Protein AF-A0A929NVU6-F1 (afdb_monomer_lite)

Foldseek 3Di:
DDDPPPPPPPDDAPDADPNHGDPDDDPPDDDPPVNDDPPPPPPPDD

Radius of gyration: 16.91 Å; chains: 1; bounding box: 39×23×43 Å

pLDDT: mean 70.3, std 9.1, range [45.09, 85.12]

Structure (mmCIF, N/CA/C/O backbon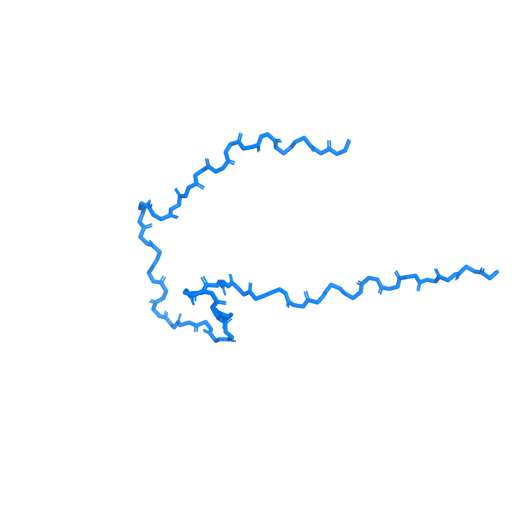e):
data_AF-A0A929NVU6-F1
#
_entry.id   AF-A0A929NVU6-F1
#
loop_
_atom_site.group_PDB
_atom_site.id
_atom_site.type_symbol
_atom_site.label_atom_id
_atom_site.label_alt_id
_atom_site.label_comp_id
_atom_site.label_asym_id
_atom_site.label_entity_id
_atom_site.label_seq_id
_atom_site.pdbx_PDB_ins_code
_atom_site.Cartn_x
_atom_site.Cartn_y
_atom_site.Cartn_z
_atom_site.occupancy
_atom_site.B_iso_or_equiv
_atom_site.auth_seq_id
_atom_site.auth_comp_id
_atom_site.auth_asym_id
_atom_site.auth_atom_id
_atom_site.pdbx_PDB_model_num
ATOM 1 N N . MET A 1 1 ? 29.232 13.390 -33.362 1.00 50.62 1 MET A N 1
ATOM 2 C CA . MET A 1 1 ? 28.059 12.493 -33.268 1.00 50.62 1 MET A CA 1
ATOM 3 C C . MET A 1 1 ? 27.888 12.124 -31.804 1.00 50.62 1 MET A C 1
ATOM 5 O O . MET A 1 1 ? 28.679 11.340 -31.306 1.00 50.62 1 MET A O 1
ATOM 9 N N . ALA A 1 2 ? 26.958 12.764 -31.093 1.00 45.09 2 ALA A N 1
ATOM 10 C CA . ALA A 1 2 ? 26.636 12.427 -29.706 1.00 45.09 2 ALA A CA 1
ATOM 11 C C . ALA A 1 2 ? 25.314 11.653 -29.712 1.00 45.09 2 ALA A C 1
ATOM 13 O O . ALA A 1 2 ? 24.307 12.172 -30.191 1.00 45.09 2 ALA A O 1
ATOM 14 N N . ALA A 1 3 ? 25.338 10.400 -29.261 1.00 54.47 3 ALA A N 1
ATOM 15 C CA . ALA A 1 3 ? 24.140 9.586 -29.119 1.00 54.47 3 ALA A CA 1
ATOM 16 C C . ALA A 1 3 ? 23.308 10.146 -27.957 1.00 54.47 3 ALA A C 1
ATOM 18 O O . ALA A 1 3 ? 23.721 10.075 -26.801 1.00 54.47 3 ALA A O 1
ATOM 19 N N . GLN A 1 4 ? 22.162 10.751 -28.270 1.00 60.16 4 GLN A N 1
ATOM 20 C CA . GLN A 1 4 ? 21.165 11.117 -27.269 1.00 60.16 4 GLN A CA 1
ATOM 21 C C . GLN A 1 4 ? 20.558 9.826 -26.719 1.00 60.16 4 GLN A C 1
ATOM 23 O O . GLN A 1 4 ? 19.774 9.162 -27.391 1.00 60.16 4 GLN A O 1
ATOM 28 N N . VAL A 1 5 ? 20.941 9.457 -25.499 1.00 60.88 5 VAL A N 1
ATOM 29 C CA . VAL A 1 5 ? 20.244 8.429 -24.727 1.00 60.88 5 VAL A CA 1
ATOM 30 C C . VAL A 1 5 ? 18.958 9.076 -24.225 1.00 60.88 5 VAL A C 1
ATOM 32 O O . VAL A 1 5 ? 18.944 9.749 -23.198 1.00 60.88 5 VAL A O 1
ATOM 35 N N . THR A 1 6 ? 17.876 8.949 -24.988 1.00 61.78 6 THR A N 1
ATOM 36 C CA . THR A 1 6 ? 16.538 9.264 -24.489 1.00 61.78 6 THR A CA 1
ATOM 37 C C . THR A 1 6 ? 16.208 8.216 -23.437 1.00 61.78 6 THR A C 1
ATOM 39 O O . THR A 1 6 ? 15.808 7.105 -23.779 1.00 61.78 6 THR A O 1
ATOM 42 N N . ALA A 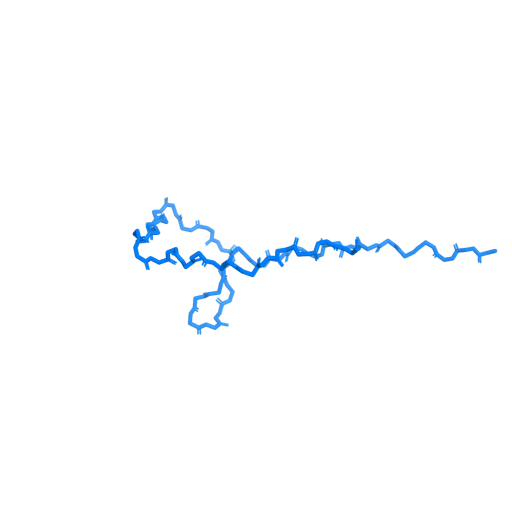1 7 ? 16.446 8.526 -22.163 1.00 64.25 7 ALA A N 1
ATOM 43 C CA . ALA A 1 7 ? 15.989 7.699 -21.058 1.00 64.25 7 ALA A CA 1
ATOM 44 C C . ALA A 1 7 ? 14.456 7.692 -21.086 1.00 64.25 7 ALA A C 1
ATOM 46 O O . ALA A 1 7 ? 13.803 8.601 -20.578 1.00 64.25 7 ALA A O 1
ATOM 47 N N . THR A 1 8 ? 13.871 6.707 -21.765 1.00 66.94 8 THR A N 1
ATOM 48 C CA . THR A 1 8 ? 12.440 6.441 -21.688 1.00 66.94 8 THR A CA 1
ATOM 49 C C . THR A 1 8 ? 12.214 5.892 -20.289 1.00 66.94 8 THR A C 1
ATOM 51 O O . THR A 1 8 ? 12.503 4.727 -20.021 1.00 66.94 8 THR A O 1
ATOM 54 N N . GLN A 1 9 ? 11.805 6.758 -19.364 1.00 60.94 9 GLN A N 1
ATOM 55 C CA . GLN A 1 9 ? 11.363 6.335 -18.045 1.00 60.94 9 GLN A CA 1
ATOM 56 C C . GLN A 1 9 ? 10.114 5.483 -18.270 1.00 60.94 9 GLN A C 1
ATOM 58 O O . GLN A 1 9 ? 9.031 6.010 -18.508 1.00 60.94 9 GLN A O 1
ATOM 63 N N . GLY A 1 10 ? 10.303 4.163 -18.329 1.00 67.25 10 GLY A N 1
ATOM 64 C CA . GLY A 1 10 ? 9.200 3.221 -18.430 1.00 67.25 10 GLY A CA 1
ATOM 65 C C . GLY A 1 10 ? 8.266 3.443 -17.250 1.00 67.25 10 GLY A C 1
ATOM 66 O O . GLY A 1 10 ? 8.732 3.691 -16.135 1.00 67.25 10 GLY A O 1
ATOM 67 N N . GLU A 1 11 ? 6.961 3.399 -17.500 1.00 66.88 11 GLU A N 1
ATOM 68 C CA . GLU A 1 11 ? 5.969 3.452 -16.432 1.00 66.88 11 GLU A CA 1
ATOM 69 C C . GLU A 1 11 ? 6.274 2.320 -15.444 1.00 66.88 11 GLU A C 1
ATOM 71 O O . GLU A 1 11 ? 6.211 1.138 -15.786 1.00 66.88 11 GLU A O 1
ATOM 76 N N . MET A 1 12 ? 6.691 2.684 -14.229 1.00 69.00 12 MET A N 1
ATOM 77 C CA . MET A 1 12 ? 6.883 1.711 -13.162 1.00 69.00 12 MET A CA 1
ATOM 78 C C . MET A 1 12 ? 5.507 1.328 -12.609 1.00 69.00 12 MET A C 1
ATOM 80 O O . MET A 1 12 ? 4.649 2.205 -12.472 1.00 69.00 12 MET A O 1
ATOM 84 N N . PRO A 1 13 ? 5.273 0.042 -12.292 1.00 70.75 13 PRO A N 1
ATOM 85 C CA . PRO A 1 13 ? 4.001 -0.383 -11.727 1.00 70.75 13 PRO A CA 1
ATOM 86 C C . PRO A 1 13 ? 3.750 0.344 -10.402 1.00 70.75 13 PRO A C 1
ATOM 88 O O . PRO A 1 13 ? 4.662 0.502 -9.592 1.00 70.75 13 PRO A O 1
ATOM 91 N N . PHE A 1 14 ? 2.503 0.764 -10.175 1.00 74.69 14 PHE A N 1
ATOM 92 C CA . PHE A 1 14 ? 2.114 1.519 -8.977 1.00 74.69 14 PHE A CA 1
ATOM 93 C C . PHE A 1 14 ? 2.412 0.767 -7.675 1.00 74.69 14 PHE A C 1
ATOM 95 O O . PHE A 1 14 ? 2.772 1.382 -6.674 1.00 74.69 14 PHE A O 1
ATOM 102 N N . ALA A 1 15 ? 2.237 -0.555 -7.686 1.00 79.75 15 ALA A N 1
ATOM 103 C CA . ALA A 1 15 ? 2.530 -1.442 -6.569 1.00 79.75 15 ALA A CA 1
ATOM 104 C C . ALA A 1 15 ? 2.743 -2.884 -7.058 1.00 79.75 15 ALA A C 1
ATOM 106 O O . ALA A 1 15 ? 2.308 -3.249 -8.153 1.00 79.75 15 ALA A O 1
ATOM 107 N N . LEU A 1 16 ? 3.361 -3.711 -6.212 1.00 81.56 16 LEU A N 1
ATOM 108 C CA . LEU A 1 16 ? 3.396 -5.168 -6.353 1.00 81.56 16 LEU A CA 1
ATOM 109 C C . LEU A 1 16 ? 2.532 -5.788 -5.249 1.00 81.56 16 LEU A C 1
ATOM 111 O O . LEU A 1 16 ? 2.737 -5.496 -4.071 1.00 81.56 16 LEU A O 1
ATOM 115 N N . ILE A 1 17 ? 1.589 -6.656 -5.611 1.00 78.62 17 ILE A N 1
ATOM 116 C CA . ILE A 1 17 ? 0.747 -7.391 -4.659 1.00 78.62 17 ILE A CA 1
ATOM 117 C C . ILE A 1 17 ? 1.037 -8.875 -4.839 1.00 78.62 17 ILE A C 1
ATOM 119 O O . ILE A 1 17 ? 0.812 -9.425 -5.911 1.00 78.62 17 ILE A O 1
ATOM 123 N N . GLN A 1 18 ? 1.555 -9.528 -3.795 1.00 81.31 18 GLN A N 1
ATOM 124 C CA . GLN A 1 18 ? 1.947 -10.946 -3.847 1.00 81.31 18 GLN A CA 1
ATOM 125 C C . GLN A 1 18 ? 2.926 -11.276 -4.994 1.00 81.31 18 GLN A C 1
ATOM 127 O O . GLN A 1 18 ? 2.911 -12.379 -5.529 1.00 81.31 18 GLN A O 1
ATOM 132 N N . GLY A 1 19 ? 3.775 -10.317 -5.377 1.00 85.06 19 GLY A N 1
ATOM 133 C CA . GLY A 1 19 ? 4.739 -10.469 -6.473 1.00 85.06 19 GLY A CA 1
ATOM 134 C C . GLY A 1 19 ? 4.204 -10.113 -7.864 1.00 85.06 19 GLY A C 1
ATOM 135 O O . GLY A 1 19 ? 5.001 -10.026 -8.793 1.00 85.06 19 GLY A O 1
ATOM 136 N N . GLU A 1 20 ? 2.907 -9.832 -8.006 1.00 85.12 20 GLU A N 1
ATOM 137 C CA . GLU A 1 20 ? 2.295 -9.450 -9.281 1.00 85.12 20 GLU A CA 1
ATOM 138 C C . GLU A 1 20 ? 2.100 -7.926 -9.386 1.00 85.12 20 GLU A C 1
ATOM 140 O O . GLU A 1 20 ? 1.722 -7.279 -8.400 1.00 85.12 20 GLU A O 1
ATOM 145 N N . PRO A 1 21 ? 2.339 -7.319 -10.564 1.00 83.62 21 PRO A N 1
ATOM 146 C CA . PRO A 1 21 ? 2.182 -5.886 -10.759 1.00 83.62 21 PRO A CA 1
ATOM 147 C C . PRO A 1 21 ? 0.714 -5.466 -10.754 1.00 83.62 21 PRO A C 1
ATOM 149 O O . PRO A 1 21 ? -0.125 -6.010 -11.474 1.00 83.62 21 PRO A O 1
ATOM 152 N N . LEU A 1 22 ? 0.413 -4.425 -9.982 1.00 81.88 22 LEU A N 1
ATOM 153 C CA . LEU A 1 22 ? -0.892 -3.784 -9.999 1.00 81.88 22 LEU A CA 1
ATOM 154 C C . LEU A 1 22 ? -1.018 -2.908 -11.254 1.00 81.88 22 LEU A C 1
ATOM 156 O O . LEU A 1 22 ? -0.430 -1.830 -11.334 1.00 81.88 22 LEU A O 1
ATOM 160 N N . THR A 1 23 ? -1.790 -3.374 -12.236 1.00 83.06 23 THR A N 1
ATOM 161 C CA . THR A 1 23 ? -1.999 -2.681 -13.522 1.00 83.06 23 THR A CA 1
ATO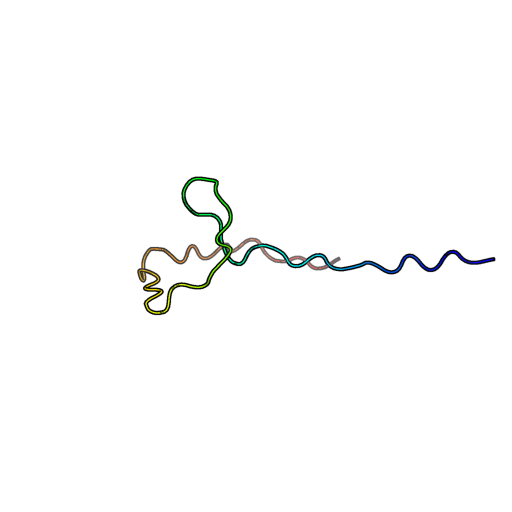M 162 C C . THR A 1 23 ? -3.176 -1.706 -13.509 1.00 83.06 23 THR A C 1
ATOM 164 O O . THR A 1 23 ? -3.218 -0.780 -14.316 1.00 83.06 23 THR A O 1
ATOM 167 N N . VAL A 1 24 ? -4.131 -1.892 -12.595 1.00 80.50 24 VAL A N 1
ATOM 168 C CA . VAL A 1 24 ? -5.319 -1.043 -12.434 1.00 80.50 24 VAL A CA 1
ATOM 169 C C . VAL A 1 24 ? -5.399 -0.592 -10.984 1.00 80.50 24 VAL A C 1
ATOM 171 O O . VAL A 1 24 ? -5.371 -1.420 -10.077 1.00 80.50 24 VAL A O 1
ATOM 174 N N . ILE A 1 25 ? -5.519 0.718 -10.762 1.00 75.25 25 ILE A N 1
ATOM 175 C CA . ILE A 1 25 ? -5.660 1.273 -9.414 1.00 75.25 25 ILE A CA 1
ATOM 176 C C . ILE A 1 25 ? -7.062 0.922 -8.881 1.00 75.25 25 ILE A C 1
ATOM 178 O O . ILE A 1 25 ? -8.055 1.332 -9.493 1.00 75.25 25 ILE A O 1
ATOM 182 N N . PRO A 1 26 ? -7.179 0.183 -7.763 1.00 75.94 26 PRO A N 1
ATOM 183 C CA . PRO A 1 26 ? -8.470 -0.091 -7.150 1.00 75.94 26 PRO A CA 1
ATOM 184 C C . PRO A 1 26 ? -9.078 1.215 -6.629 1.00 75.94 26 PRO A C 1
ATOM 186 O O . PRO A 1 26 ? -8.381 2.032 -6.030 1.00 75.94 26 PRO A O 1
ATOM 189 N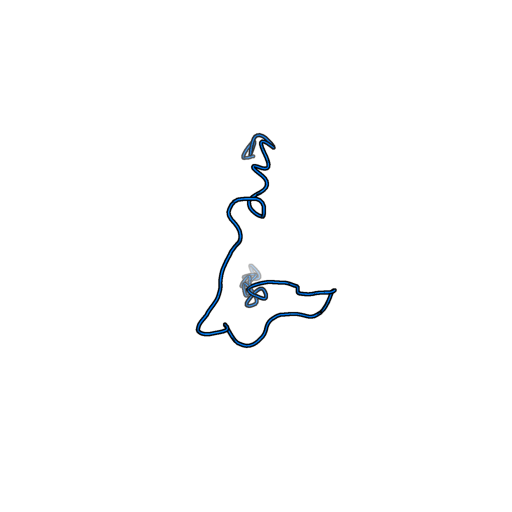 N . GLN A 1 27 ? -10.381 1.417 -6.855 1.00 76.44 27 GLN A N 1
ATOM 190 C CA . GLN A 1 27 ? -11.080 2.623 -6.390 1.00 76.44 27 GLN A CA 1
ATOM 191 C C . GLN A 1 27 ? -11.035 2.775 -4.857 1.00 76.44 27 GLN A C 1
ATOM 193 O O . GLN A 1 27 ? -10.964 3.899 -4.370 1.00 76.44 27 GLN A O 1
ATOM 198 N N . ASP A 1 28 ? -10.993 1.661 -4.119 1.00 75.56 28 ASP A N 1
ATOM 199 C CA . ASP A 1 28 ? -10.960 1.624 -2.652 1.00 75.56 28 ASP A CA 1
ATOM 200 C C . ASP A 1 28 ? -9.587 1.172 -2.128 1.00 75.56 28 ASP A C 1
ATOM 202 O O . ASP A 1 28 ? -9.448 0.156 -1.440 1.00 75.56 28 ASP A O 1
ATOM 206 N N . LEU A 1 29 ? -8.537 1.918 -2.480 1.00 72.75 29 LEU A N 1
ATOM 207 C CA . LEU A 1 29 ? -7.184 1.665 -1.984 1.00 72.75 29 LEU A CA 1
ATOM 208 C C . LEU A 1 29 ? -7.058 2.104 -0.514 1.00 72.75 29 LEU A C 1
ATOM 210 O O . LEU A 1 29 ? -6.651 3.225 -0.211 1.00 72.75 29 LEU A O 1
ATOM 214 N N . TYR A 1 30 ? -7.396 1.212 0.415 1.00 71.69 30 TYR A N 1
ATOM 215 C CA . TYR A 1 30 ? -7.067 1.397 1.827 1.00 71.69 30 TYR A CA 1
ATOM 216 C C . TYR A 1 30 ? -5.611 0.997 2.071 1.00 71.69 30 TYR A C 1
ATOM 218 O O . TYR A 1 30 ? -5.260 -0.178 1.974 1.00 71.69 30 TYR A O 1
ATOM 226 N N . ILE A 1 31 ? -4.773 1.976 2.413 1.00 7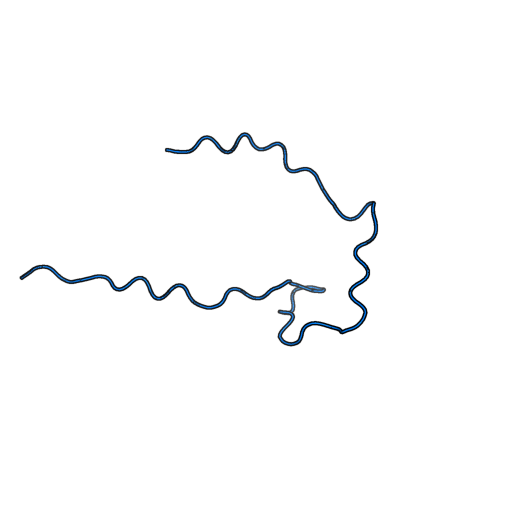3.19 31 ILE A N 1
ATOM 227 C CA . ILE A 1 31 ? -3.426 1.739 2.936 1.00 73.19 31 ILE A CA 1
ATOM 228 C C . ILE A 1 31 ? -3.546 1.698 4.463 1.00 73.19 31 ILE A C 1
ATOM 230 O O . ILE A 1 31 ? -3.847 2.730 5.070 1.00 73.19 31 ILE A O 1
ATOM 234 N N . PRO A 1 32 ? -3.345 0.536 5.108 1.00 77.88 32 PRO A N 1
ATOM 235 C CA . PRO A 1 32 ? -3.374 0.452 6.559 1.00 77.88 32 PRO A CA 1
ATOM 236 C C . PRO A 1 32 ? -2.329 1.392 7.182 1.00 77.88 32 PRO A C 1
ATOM 238 O O . PRO A 1 32 ? -1.214 1.485 6.669 1.00 77.88 32 PRO A O 1
ATOM 241 N N . PRO A 1 33 ? -2.621 2.059 8.311 1.00 70.94 33 PRO A N 1
ATOM 242 C CA . PRO A 1 33 ? -1.684 2.995 8.941 1.00 70.94 33 PRO A CA 1
ATOM 243 C C . PRO A 1 33 ? -0.382 2.324 9.404 1.00 70.94 33 PRO A C 1
ATOM 245 O O . PRO A 1 33 ? 0.645 2.980 9.520 1.00 70.94 33 PRO A O 1
ATOM 248 N N . ASN A 1 34 ? -0.410 1.011 9.639 1.00 75.31 34 ASN A N 1
ATOM 249 C CA . ASN A 1 34 ? 0.758 0.196 9.965 1.00 75.31 34 ASN A CA 1
ATOM 250 C C . ASN A 1 34 ? 1.512 -0.337 8.730 1.00 75.31 34 ASN A C 1
ATOM 252 O O . ASN A 1 34 ? 2.498 -1.042 8.908 1.00 75.31 34 ASN A O 1
ATOM 256 N N . ALA A 1 35 ? 1.042 -0.063 7.506 1.00 75.12 35 ALA A N 1
ATOM 257 C CA . ALA A 1 35 ? 1.690 -0.491 6.262 1.00 75.12 35 ALA A CA 1
ATOM 258 C C . ALA A 1 35 ? 2.748 0.507 5.758 1.00 75.12 35 ALA A C 1
ATOM 260 O O . ALA A 1 35 ? 3.467 0.209 4.809 1.00 75.12 35 ALA A O 1
ATOM 261 N N . LEU A 1 36 ? 2.840 1.690 6.371 1.00 70.50 36 LEU A N 1
ATOM 262 C CA . LEU A 1 36 ? 3.859 2.682 6.050 1.00 70.50 36 LEU A CA 1
ATOM 263 C C . LEU A 1 36 ? 5.112 2.401 6.881 1.00 70.50 36 LEU A C 1
ATOM 265 O O . LEU A 1 36 ? 5.186 2.759 8.055 1.00 70.50 36 LEU A O 1
ATOM 269 N N . GLU A 1 37 ? 6.097 1.753 6.267 1.00 69.94 37 GLU A N 1
ATOM 270 C CA . GLU A 1 37 ? 7.436 1.646 6.837 1.00 69.94 37 GLU A CA 1
ATOM 271 C C . GLU A 1 37 ? 8.212 2.927 6.517 1.00 69.94 37 GLU A C 1
ATOM 273 O O . GLU A 1 37 ? 8.408 3.287 5.355 1.00 69.94 37 GLU A O 1
ATOM 278 N N . VAL A 1 38 ? 8.623 3.658 7.557 1.00 64.00 38 VAL A N 1
ATOM 279 C CA . VAL A 1 38 ? 9.498 4.819 7.386 1.00 64.00 38 VAL A CA 1
ATOM 280 C C . VAL A 1 38 ? 10.902 4.285 7.135 1.00 64.00 38 VAL A C 1
ATOM 282 O O . VAL A 1 38 ? 11.642 3.998 8.075 1.00 64.00 38 VAL A O 1
ATOM 285 N N . ILE A 1 39 ? 11.265 4.140 5.862 1.00 65.44 39 ILE A N 1
ATOM 286 C CA . ILE A 1 39 ? 12.643 3.856 5.470 1.00 65.44 39 ILE A CA 1
ATOM 287 C C . ILE A 1 39 ? 13.447 5.133 5.744 1.00 65.44 39 ILE A C 1
ATOM 289 O O . ILE A 1 39 ? 13.470 6.063 4.942 1.00 65.44 39 ILE A O 1
ATOM 293 N N . LEU A 1 40 ? 14.068 5.200 6.924 1.00 64.25 40 LEU A N 1
ATOM 294 C CA . LEU A 1 40 ? 15.041 6.231 7.303 1.00 64.25 40 LEU A CA 1
ATOM 295 C C . LEU A 1 40 ? 16.425 5.914 6.718 1.00 64.25 40 LEU A C 1
ATOM 297 O O . LEU A 1 40 ? 17.446 6.143 7.366 1.00 64.25 40 LEU A O 1
ATOM 301 N N . GLU A 1 41 ? 16.481 5.357 5.511 1.00 65.75 41 GLU A N 1
ATOM 302 C CA . GLU A 1 41 ? 17.722 5.403 4.756 1.00 65.75 41 GLU A CA 1
ATOM 303 C C . GLU A 1 41 ? 17.923 6.879 4.443 1.00 65.75 41 GLU A C 1
ATOM 305 O O . GLU A 1 41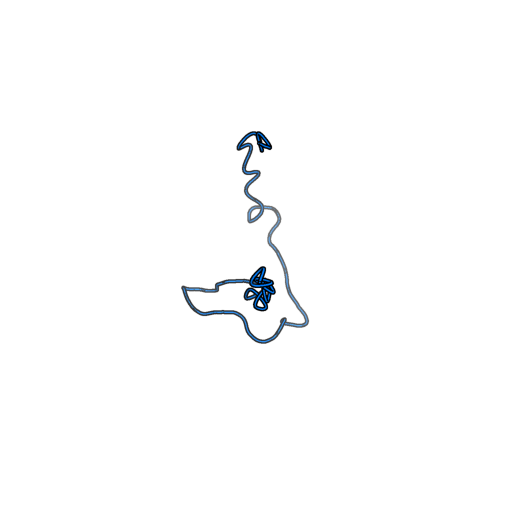 ? 17.099 7.506 3.774 1.00 65.75 41 GLU A O 1
ATOM 310 N N . ALA A 1 42 ? 18.952 7.476 5.046 1.00 64.56 42 ALA A N 1
ATOM 311 C CA . ALA A 1 42 ? 19.381 8.806 4.675 1.00 64.56 42 ALA A CA 1
ATOM 312 C C . ALA A 1 42 ? 19.579 8.757 3.163 1.00 64.56 42 ALA A C 1
ATOM 314 O O . ALA A 1 42 ? 20.489 8.087 2.681 1.00 64.56 42 ALA A O 1
ATOM 315 N N . PHE A 1 43 ? 18.672 9.393 2.421 1.00 62.88 43 PHE A N 1
ATOM 316 C CA . PHE A 1 43 ? 18.860 9.643 1.007 1.00 62.88 43 PHE A CA 1
ATOM 317 C C . PHE A 1 43 ? 20.031 10.621 0.914 1.00 62.88 43 PHE A C 1
ATOM 319 O O . PHE A 1 43 ? 19.853 11.832 0.793 1.00 62.88 43 PHE A O 1
ATOM 326 N N . GLU A 1 44 ? 21.243 10.095 1.065 1.00 59.72 44 GLU A N 1
ATOM 327 C CA . GLU A 1 44 ? 22.449 10.744 0.606 1.00 59.72 44 GLU A CA 1
ATOM 328 C C . GLU A 1 44 ? 22.301 10.799 -0.912 1.00 59.72 44 GLU A C 1
ATOM 330 O O . GLU A 1 44 ? 22.417 9.803 -1.627 1.00 59.72 44 GLU A O 1
ATOM 335 N N . GLY A 1 45 ? 21.908 11.980 -1.392 1.00 72.12 45 GLY A N 1
ATOM 336 C CA . GLY A 1 45 ? 22.097 12.338 -2.789 1.00 72.12 45 GLY A CA 1
ATOM 337 C C . GLY A 1 45 ? 23.587 12.262 -3.148 1.00 72.12 45 GLY A C 1
ATOM 338 O O . GLY A 1 45 ? 24.419 12.229 -2.241 1.00 72.12 45 GLY A O 1
ATOM 339 N N . PRO A 1 46 ? 23.926 12.210 -4.448 1.00 60.22 46 PRO A N 1
ATOM 340 C CA . PRO A 1 46 ? 25.312 12.057 -4.892 1.00 60.22 46 PRO A CA 1
ATOM 341 C C . PRO A 1 46 ? 26.259 13.117 -4.316 1.00 60.22 46 PRO A C 1
ATOM 343 O O . PRO A 1 46 ? 25.814 14.274 -4.123 1.00 60.22 46 PRO A O 1
#

Secondary structure (DSSP, 8-state):
-------------S-EETTEE--S--TT----TTS-----------

Sequence (46 aa):
MAAQVTATQGEMPFALIQGEPLTVIPQDLYIPPNALEVILEAFEGP